Protein AF-A0A9P9J2W5-F1 (afdb_monomer)

Secondary structure (DSSP, 8-state):
--TTTTTHHHHHHHHHHHHH--HHHHTT-TT-SS--HHHHS----TT-S----------SSSTTHHHHHHHHHHHHHHHBSTT-SSBSS----TTS--S---TTSHHHHTTTSSSHHHHHHHHHHHHHH-TT-TT--SSSSPPP------

Sequence (150 aa):
MTLEKDGWIDSVIDRIDLIYNPHPLLDNNPEDKEYEAYTHCKLSWRGTSVVQTLDCFHEVGNKYKEYAEKWQSKNDSIMAGPSSPFSKQDKRLLWGSYDDWELGKQEVWKRYSEDADKYQKLGRTRGKANSNGSFTANPFAVSAIETKDA

pLDDT: mean 80.8, std 12.7, range [41.84, 95.38]

Foldseek 3Di:
DDCVVVCVVVVVVVVVCLQQPCCCVVVVDPVNPPRRNPPVPQAQCNPPPDDDDDDDDDDPDDPCVVVRVVVVVVCCVAQEDCPHPHYNHQADDPPDQPPDLQCQDPVRVVNHGNDPVSLVVVQCVCCVVPVVCPVPPTNNDRHHDDDPDD

Mean predicted aligned error: 9.33 Å

Solvent-accessible surface area (backbone atoms only — not comparable to full-atom values): 9323 Å² total; per-residue (Å²): 140,52,61,78,83,72,48,45,62,60,58,49,49,60,59,46,42,49,45,49,48,60,57,63,73,74,68,70,52,86,86,67,78,85,69,54,35,55,82,74,45,86,76,57,59,71,86,66,88,77,86,87,84,86,86,77,87,64,66,92,65,70,91,42,42,64,58,42,55,51,53,49,52,52,47,48,62,49,52,28,25,79,84,20,90,75,23,58,55,56,72,54,66,83,92,54,73,67,96,58,49,50,32,65,40,68,88,44,34,56,26,58,32,77,48,67,67,60,48,50,52,49,7,37,50,38,22,71,76,40,69,86,46,84,89,54,93,54,61,69,41,73,47,65,33,81,73,76,85,127

Structure (mmCIF, N/CA/C/O backbone):
data_AF-A0A9P9J2W5-F1
#
_entry.id   AF-A0A9P9J2W5-F1
#
loop_
_atom_site.group_PDB
_atom_site.id
_atom_site.type_symbol
_atom_site.label_atom_id
_atom_site.label_alt_id
_atom_site.label_comp_id
_atom_site.label_asym_id
_atom_site.label_entity_id
_atom_site.label_seq_id
_atom_site.pdbx_PDB_ins_code
_atom_site.Cartn_x
_atom_site.Cartn_y
_atom_site.Cartn_z
_atom_site.occupancy
_atom_site.B_iso_or_equiv
_atom_site.auth_seq_id
_atom_site.auth_comp_id
_atom_site.auth_asym_id
_atom_site.auth_atom_id
_atom_site.pdbx_PDB_model_num
ATOM 1 N N . MET A 1 1 ? -3.585 -33.430 -5.217 1.00 52.06 1 MET A N 1
ATOM 2 C CA . MET A 1 1 ? -3.156 -32.088 -5.639 1.00 52.06 1 MET A CA 1
ATOM 3 C C . MET A 1 1 ? -2.922 -31.297 -4.373 1.00 52.06 1 MET A C 1
ATOM 5 O O . MET A 1 1 ? -3.837 -31.189 -3.564 1.00 52.06 1 MET A O 1
ATOM 9 N N . THR A 1 2 ? -1.685 -30.901 -4.127 1.00 67.50 2 THR A N 1
ATOM 10 C CA . THR A 1 2 ? -1.286 -30.152 -2.930 1.00 67.50 2 THR A CA 1
ATOM 11 C C . THR A 1 2 ? -0.197 -29.207 -3.386 1.00 67.50 2 THR A C 1
ATOM 13 O O . THR A 1 2 ? 0.759 -29.680 -3.992 1.00 67.50 2 THR A O 1
ATOM 16 N N . LEU A 1 3 ? -0.329 -27.919 -3.066 1.00 67.06 3 LEU A N 1
ATOM 17 C CA . LEU A 1 3 ? 0.558 -26.849 -3.543 1.00 67.06 3 LEU A CA 1
ATOM 18 C C . LEU A 1 3 ? 2.055 -27.196 -3.409 1.00 67.06 3 LEU A C 1
ATOM 20 O O . LEU A 1 3 ? 2.842 -26.894 -4.297 1.00 67.06 3 LEU A O 1
ATOM 24 N N . GLU A 1 4 ? 2.429 -27.901 -2.341 1.00 69.50 4 GLU A N 1
ATOM 25 C CA . GLU A 1 4 ? 3.797 -28.371 -2.091 1.00 69.50 4 GLU A CA 1
ATOM 26 C C . GLU A 1 4 ? 4.293 -29.429 -3.096 1.00 69.50 4 GLU A C 1
ATOM 28 O O . GLU A 1 4 ? 5.423 -29.361 -3.560 1.00 69.50 4 GLU A O 1
ATOM 33 N N . LYS A 1 5 ? 3.452 -30.397 -3.484 1.00 79.81 5 LYS A N 1
ATOM 34 C CA . LYS A 1 5 ? 3.842 -31.488 -4.402 1.00 79.81 5 LYS A CA 1
ATOM 35 C C . LYS A 1 5 ? 3.891 -31.060 -5.864 1.00 79.81 5 LYS A C 1
ATOM 37 O O . LYS A 1 5 ? 4.536 -31.726 -6.665 1.00 79.81 5 LYS A O 1
ATOM 42 N N . ASP A 1 6 ? 3.195 -29.979 -6.193 1.00 84.50 6 ASP A N 1
ATOM 43 C CA . ASP A 1 6 ? 3.023 -29.503 -7.563 1.00 84.50 6 ASP A CA 1
ATOM 44 C C . ASP A 1 6 ? 4.057 -28.409 -7.926 1.00 84.50 6 ASP A C 1
ATOM 46 O O . ASP A 1 6 ? 3.917 -27.745 -8.949 1.00 84.50 6 ASP A O 1
ATOM 50 N N . GLY A 1 7 ? 5.087 -28.196 -7.087 1.00 84.50 7 GLY A N 1
ATOM 51 C CA . GLY A 1 7 ? 6.156 -27.213 -7.328 1.00 84.50 7 GLY A CA 1
ATOM 52 C C . GLY A 1 7 ? 5.679 -25.757 -7.302 1.00 84.50 7 GLY A C 1
ATOM 53 O O . GLY A 1 7 ? 6.340 -24.866 -7.839 1.00 84.50 7 GLY A O 1
ATOM 54 N N . TRP A 1 8 ? 4.506 -25.498 -6.711 1.00 82.81 8 TRP A N 1
ATOM 55 C CA . TRP A 1 8 ? 3.890 -24.171 -6.720 1.00 82.81 8 TRP A CA 1
ATOM 56 C C . TRP A 1 8 ? 4.715 -23.157 -5.926 1.00 82.81 8 TRP A C 1
ATOM 58 O O . TRP A 1 8 ? 4.841 -22.016 -6.356 1.00 82.81 8 TRP A O 1
ATOM 68 N N . ILE A 1 9 ? 5.293 -23.575 -4.794 1.00 81.88 9 ILE A N 1
ATOM 69 C CA . ILE A 1 9 ? 6.123 -22.706 -3.948 1.00 81.88 9 ILE A CA 1
ATOM 70 C C . ILE A 1 9 ? 7.347 -22.227 -4.731 1.00 81.88 9 ILE A C 1
ATOM 72 O O . ILE A 1 9 ? 7.547 -21.020 -4.838 1.00 81.88 9 ILE A O 1
ATOM 76 N N . ASP A 1 10 ? 8.092 -23.151 -5.337 1.00 82.94 10 ASP A N 1
ATOM 77 C CA . ASP A 1 10 ? 9.283 -22.831 -6.132 1.00 82.94 10 ASP A CA 1
ATOM 78 C C . ASP A 1 10 ? 8.919 -21.916 -7.306 1.00 82.94 10 ASP A C 1
ATOM 80 O O . ASP A 1 10 ? 9.506 -20.853 -7.485 1.00 82.94 10 ASP A O 1
ATOM 84 N N . SER A 1 11 ? 7.838 -22.247 -8.022 1.00 81.50 11 SER A N 1
ATOM 85 C CA . SER A 1 11 ? 7.339 -21.423 -9.128 1.00 81.50 11 SER A CA 1
ATOM 86 C C . SER A 1 11 ? 6.958 -20.005 -8.691 1.00 81.50 11 SER A C 1
ATOM 88 O O . SER A 1 11 ? 7.116 -19.059 -9.457 1.00 81.50 11 SER A O 1
ATOM 90 N N . VAL A 1 12 ? 6.413 -19.824 -7.486 1.00 80.06 12 VAL A N 1
ATOM 91 C CA . VAL A 1 12 ? 6.059 -18.497 -6.964 1.00 80.06 12 VAL A CA 1
ATOM 92 C C . VAL A 1 12 ? 7.304 -17.726 -6.537 1.00 80.06 12 VAL A C 1
ATOM 94 O O . VAL A 1 12 ? 7.397 -16.540 -6.853 1.00 80.06 12 VAL A O 1
ATOM 97 N N . ILE A 1 13 ? 8.252 -18.380 -5.861 1.00 79.88 13 ILE A N 1
ATOM 98 C CA . ILE A 1 13 ? 9.515 -17.768 -5.429 1.00 79.88 13 ILE A CA 1
ATOM 99 C C . ILE A 1 13 ? 10.301 -17.275 -6.644 1.00 79.88 13 ILE A C 1
ATOM 101 O O . ILE A 1 13 ? 10.585 -16.080 -6.716 1.00 79.88 13 ILE A O 1
ATOM 105 N N . ASP A 1 14 ? 10.520 -18.130 -7.647 1.00 77.19 14 ASP A N 1
ATOM 106 C CA . ASP A 1 14 ? 11.250 -17.778 -8.872 1.00 77.19 14 ASP A CA 1
ATOM 107 C C . ASP A 1 14 ? 10.653 -16.536 -9.552 1.00 77.19 14 ASP A C 1
ATOM 109 O O . ASP A 1 14 ? 11.355 -15.648 -10.034 1.00 77.19 14 ASP A O 1
ATOM 113 N N . ARG A 1 15 ? 9.319 -16.432 -9.572 1.00 75.88 15 ARG A N 1
ATOM 114 C CA . ARG A 1 15 ? 8.608 -15.306 -10.194 1.00 75.88 15 ARG A CA 1
ATOM 115 C C . ARG A 1 15 ? 8.664 -14.030 -9.358 1.00 75.88 15 ARG A C 1
ATOM 117 O O . ARG A 1 15 ? 8.665 -12.944 -9.939 1.00 75.88 15 ARG A O 1
ATOM 124 N N . ILE A 1 16 ? 8.665 -14.137 -8.030 1.00 74.56 16 ILE A N 1
ATOM 125 C CA . ILE A 1 16 ? 8.815 -12.991 -7.125 1.00 74.56 16 ILE A CA 1
ATOM 126 C C . ILE A 1 16 ? 10.240 -12.444 -7.214 1.00 74.56 16 ILE A C 1
ATOM 128 O O . ILE A 1 16 ? 10.402 -11.224 -7.296 1.00 74.56 16 ILE A O 1
ATOM 132 N N . ASP A 1 17 ? 11.245 -13.315 -7.284 1.00 72.88 17 ASP A N 1
ATOM 133 C CA . ASP A 1 17 ? 12.651 -12.921 -7.365 1.00 72.88 17 ASP A CA 1
ATOM 134 C C . ASP A 1 17 ? 12.940 -12.069 -8.605 1.00 72.88 17 ASP A C 1
ATOM 136 O O . ASP A 1 17 ? 13.597 -11.039 -8.482 1.00 72.88 17 ASP A O 1
ATOM 140 N N . LEU A 1 18 ? 12.329 -12.359 -9.759 1.00 67.69 18 LEU A N 1
ATOM 141 C CA . LEU A 1 18 ? 12.436 -11.508 -10.962 1.00 67.69 18 LEU A CA 1
ATOM 142 C C . LEU A 1 18 ? 11.980 -10.050 -10.750 1.00 67.69 18 LEU A C 1
ATOM 144 O O . LEU A 1 18 ? 12.341 -9.147 -11.509 1.00 67.69 18 LEU A O 1
ATOM 148 N N . ILE A 1 19 ? 11.124 -9.807 -9.756 1.00 67.81 19 ILE A N 1
ATOM 149 C CA . ILE A 1 19 ? 10.547 -8.488 -9.479 1.00 67.81 19 ILE A CA 1
ATOM 150 C C . ILE A 1 19 ? 11.232 -7.828 -8.278 1.00 67.81 19 ILE A C 1
ATOM 152 O O . ILE A 1 19 ? 11.300 -6.598 -8.236 1.00 67.81 19 ILE A O 1
ATOM 156 N N . TYR A 1 20 ? 11.705 -8.610 -7.306 1.00 67.62 20 TYR A N 1
ATOM 157 C CA . TYR A 1 20 ? 12.182 -8.135 -6.004 1.00 67.62 20 TYR A CA 1
ATOM 158 C C . TYR A 1 20 ? 13.688 -8.266 -5.785 1.00 67.62 20 TYR A C 1
ATOM 160 O O . TYR A 1 20 ? 14.221 -7.525 -4.961 1.00 67.62 20 TYR A O 1
ATOM 168 N N . ASN A 1 21 ? 14.368 -9.171 -6.485 1.00 69.75 21 ASN A N 1
ATOM 169 C CA . ASN A 1 21 ? 15.783 -9.422 -6.278 1.00 69.75 21 ASN A CA 1
ATOM 170 C C . ASN A 1 21 ? 16.626 -8.351 -7.001 1.00 69.75 21 ASN A C 1
ATOM 172 O O . ASN A 1 21 ? 16.533 -8.240 -8.223 1.00 69.75 21 ASN A O 1
ATOM 176 N N . PRO A 1 22 ? 17.445 -7.554 -6.287 1.00 67.31 22 PRO A N 1
ATOM 177 C CA . PRO A 1 22 ? 18.339 -6.591 -6.920 1.00 67.31 22 PRO A CA 1
ATOM 178 C C . PRO A 1 22 ? 19.617 -7.230 -7.479 1.00 67.31 22 PRO A C 1
ATOM 180 O O . PRO A 1 22 ? 20.328 -6.556 -8.216 1.00 67.31 22 PRO A O 1
ATOM 183 N N . HIS A 1 23 ? 19.953 -8.474 -7.111 1.00 69.25 23 HIS A N 1
ATOM 184 C CA . HIS A 1 23 ? 21.206 -9.129 -7.510 1.00 69.25 23 HIS A CA 1
ATOM 185 C C . HIS A 1 23 ? 21.411 -9.199 -9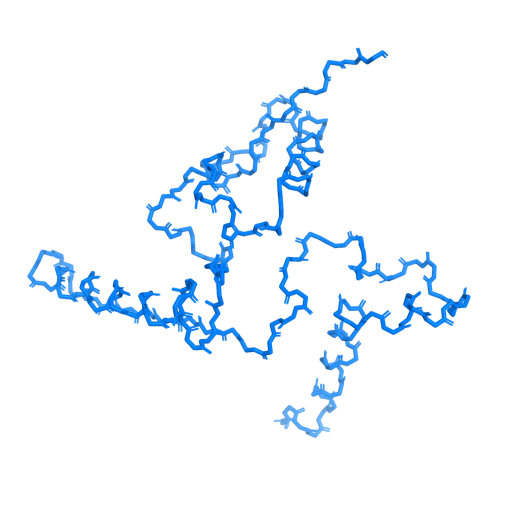.029 1.00 69.25 23 HIS A C 1
ATOM 187 O O . HIS A 1 23 ? 22.479 -8.783 -9.465 1.00 69.25 23 HIS A O 1
ATOM 193 N N . PRO A 1 24 ? 20.410 -9.592 -9.841 1.00 61.94 24 PRO A N 1
ATOM 194 C CA . PRO A 1 24 ? 20.509 -9.542 -11.303 1.00 61.94 24 PRO A CA 1
ATOM 195 C C . PRO A 1 24 ? 21.031 -8.192 -11.850 1.00 61.94 24 PRO A C 1
ATOM 197 O O . PRO A 1 24 ? 22.009 -8.149 -12.603 1.00 61.94 24 PRO A O 1
ATOM 200 N N . LEU A 1 25 ? 20.505 -7.076 -11.324 1.00 60.03 25 LEU A N 1
ATOM 201 C CA . LEU A 1 25 ? 20.950 -5.715 -11.647 1.00 60.03 25 LEU A CA 1
ATOM 202 C C . LEU A 1 25 ? 22.355 -5.393 -11.108 1.00 60.03 25 LEU A C 1
ATOM 204 O O . LEU A 1 25 ? 23.135 -4.703 -11.765 1.00 60.03 25 LEU A O 1
ATOM 208 N N . LEU A 1 26 ? 22.663 -5.822 -9.882 1.00 65.50 26 LEU A N 1
ATOM 209 C CA . LEU A 1 26 ? 23.928 -5.514 -9.205 1.00 65.50 26 LEU A CA 1
ATOM 210 C C . LEU A 1 26 ? 25.111 -6.321 -9.762 1.00 65.50 26 LEU A C 1
ATOM 212 O O . LEU A 1 26 ? 26.243 -5.838 -9.720 1.00 65.50 26 LEU A O 1
ATOM 216 N N . ASP A 1 27 ? 24.847 -7.501 -10.322 1.00 70.94 27 ASP A N 1
ATOM 217 C CA . ASP A 1 27 ? 25.859 -8.458 -10.775 1.00 70.94 27 ASP A CA 1
ATOM 218 C C . ASP A 1 27 ? 26.201 -8.315 -12.279 1.00 70.94 27 ASP A C 1
ATOM 220 O O . ASP A 1 27 ? 27.020 -9.071 -12.803 1.00 70.94 27 ASP A O 1
ATOM 224 N N . ASN A 1 28 ? 25.649 -7.304 -12.976 1.00 61.00 28 ASN A N 1
ATOM 225 C CA . ASN A 1 28 ? 25.898 -7.001 -14.401 1.00 61.00 28 ASN A CA 1
ATOM 226 C C . ASN A 1 28 ? 25.684 -8.204 -15.345 1.00 61.00 28 ASN A C 1
ATOM 228 O O . ASN A 1 28 ? 26.410 -8.367 -16.333 1.00 61.00 28 ASN A O 1
ATOM 232 N N . ASN A 1 29 ? 24.701 -9.055 -15.058 1.00 57.56 29 ASN A N 1
ATOM 233 C CA . ASN A 1 29 ? 24.458 -10.257 -15.842 1.00 57.56 29 ASN A CA 1
ATOM 234 C C . ASN A 1 29 ? 23.872 -9.898 -17.234 1.00 57.56 29 ASN A C 1
ATOM 236 O O . ASN A 1 29 ? 22.823 -9.261 -17.332 1.00 57.56 29 ASN A O 1
ATOM 240 N N . PRO A 1 30 ? 24.542 -10.240 -18.352 1.00 54.81 30 PRO A N 1
ATOM 241 C CA . PRO A 1 30 ? 24.155 -9.765 -19.684 1.00 54.81 30 PRO A CA 1
ATOM 242 C C . PRO A 1 30 ? 22.872 -10.394 -20.258 1.00 54.81 30 PRO A C 1
ATOM 244 O O . PRO A 1 30 ? 22.373 -9.880 -21.263 1.00 54.81 30 PRO A O 1
ATOM 247 N N . GLU A 1 31 ? 22.342 -11.460 -19.649 1.00 54.34 31 GLU A N 1
ATOM 248 C CA . GLU A 1 31 ? 21.082 -12.113 -20.051 1.00 54.34 31 GLU A CA 1
ATOM 249 C C . GLU A 1 31 ? 19.822 -11.355 -19.568 1.00 54.34 31 GLU A C 1
ATOM 251 O O . GLU A 1 31 ? 18.724 -11.585 -20.076 1.00 54.34 31 GLU A O 1
ATOM 256 N N . ASP A 1 32 ? 19.976 -10.367 -18.681 1.00 53.19 32 ASP A N 1
ATOM 257 C CA . ASP A 1 32 ? 18.885 -9.680 -17.970 1.00 53.19 32 ASP A CA 1
ATOM 258 C C . ASP A 1 32 ? 18.315 -8.436 -18.686 1.00 53.19 32 ASP A C 1
ATOM 260 O O . ASP A 1 32 ? 18.085 -7.383 -18.090 1.00 53.19 32 ASP A O 1
ATOM 264 N N . LYS A 1 33 ? 18.074 -8.502 -20.003 1.00 52.06 33 LYS A N 1
ATOM 265 C CA . LYS A 1 33 ? 17.739 -7.290 -20.791 1.00 52.06 33 LYS A CA 1
ATOM 266 C C . LYS A 1 33 ? 16.285 -7.076 -21.203 1.00 52.06 33 LYS A C 1
ATOM 268 O O . LYS A 1 33 ? 15.987 -6.005 -21.724 1.00 52.06 33 LYS A O 1
ATOM 273 N N . GLU A 1 34 ? 15.364 -8.000 -20.935 1.00 51.81 34 GLU A N 1
ATOM 274 C CA . GLU A 1 34 ? 13.948 -7.790 -21.310 1.00 51.81 34 GLU A CA 1
ATOM 275 C C . GLU A 1 34 ? 12.925 -7.968 -20.182 1.00 51.81 34 GLU A C 1
ATOM 277 O O . GLU A 1 34 ? 11.827 -7.419 -20.286 1.00 51.81 34 GLU A O 1
ATOM 282 N N . TYR A 1 35 ? 13.260 -8.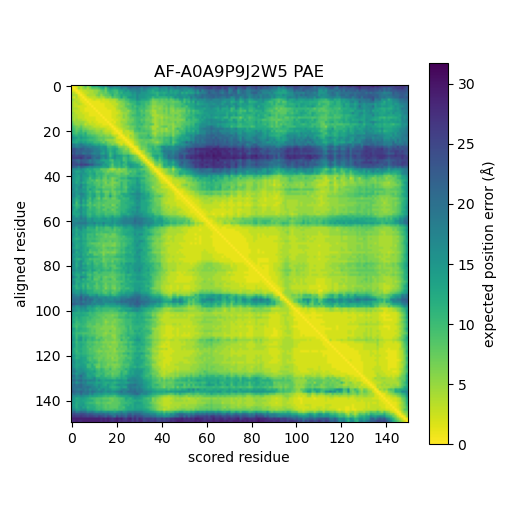664 -19.091 1.00 48.03 35 TYR A N 1
ATOM 283 C CA . TYR A 1 35 ? 12.269 -9.071 -18.082 1.00 48.03 35 TYR A CA 1
ATOM 284 C C . TYR A 1 35 ? 12.503 -8.534 -16.666 1.00 48.03 35 TYR A C 1
ATOM 286 O O . TYR A 1 35 ? 11.672 -8.794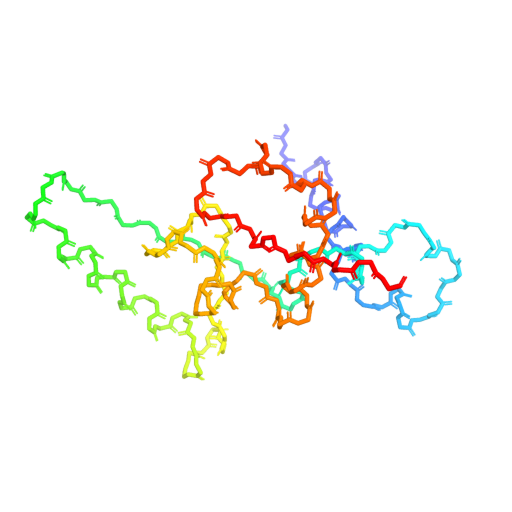 -15.793 1.00 48.03 35 TYR A O 1
ATOM 294 N N . GLU A 1 36 ? 13.553 -7.742 -16.422 1.00 52.44 36 GLU A N 1
ATOM 295 C CA . GLU A 1 36 ? 13.782 -7.147 -15.102 1.00 52.44 36 GLU A CA 1
ATOM 296 C C . GLU A 1 36 ? 12.724 -6.085 -14.759 1.00 52.44 36 GLU A C 1
A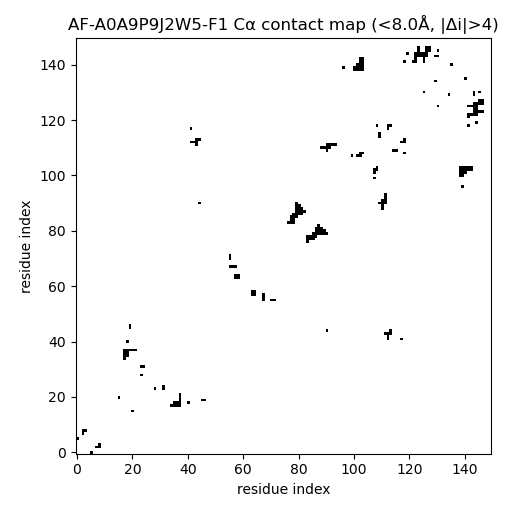TOM 298 O O . GLU A 1 36 ? 12.852 -4.876 -14.971 1.00 52.44 36 GLU A O 1
ATOM 303 N N . ALA A 1 37 ? 11.652 -6.543 -14.124 1.00 56.31 37 ALA A N 1
ATOM 304 C CA . ALA A 1 37 ? 10.653 -5.704 -13.481 1.00 56.31 37 ALA A CA 1
ATOM 305 C C . ALA A 1 37 ? 11.221 -4.965 -12.247 1.00 56.31 37 ALA A C 1
ATOM 307 O O . ALA A 1 37 ? 10.543 -4.089 -11.683 1.00 56.31 37 ALA A O 1
ATOM 308 N N . TYR A 1 38 ? 12.454 -5.282 -11.822 1.00 60.34 38 TYR A N 1
ATOM 309 C CA . TYR A 1 38 ? 13.075 -4.690 -10.641 1.00 60.34 38 TYR A CA 1
ATOM 310 C C . TYR A 1 38 ? 13.236 -3.164 -10.740 1.00 60.34 38 TYR A C 1
ATOM 312 O O . TYR A 1 38 ? 13.001 -2.453 -9.771 1.00 60.34 38 TYR A O 1
ATOM 320 N N . THR A 1 39 ? 13.526 -2.600 -11.909 1.00 60.56 39 THR A N 1
ATOM 321 C CA . THR A 1 39 ? 13.552 -1.130 -12.090 1.00 60.56 39 THR A CA 1
ATOM 322 C C . THR A 1 39 ? 12.385 -0.618 -12.936 1.00 60.56 39 THR A C 1
ATOM 324 O O . THR A 1 39 ? 12.007 0.553 -12.845 1.00 60.56 39 THR A O 1
ATOM 327 N N . HIS A 1 40 ? 11.741 -1.503 -13.703 1.00 65.50 40 HIS A N 1
ATOM 328 C CA . HIS A 1 40 ? 10.728 -1.138 -14.693 1.00 65.50 40 HIS A CA 1
ATOM 329 C C . HIS A 1 40 ? 9.267 -1.322 -14.236 1.00 65.50 40 HIS A C 1
ATOM 331 O O . HIS A 1 40 ? 8.349 -0.953 -14.967 1.00 65.50 40 HIS A O 1
ATOM 337 N N . CYS A 1 41 ? 9.015 -1.822 -13.019 1.00 69.44 41 CYS A N 1
ATOM 338 C CA . CYS A 1 41 ? 7.659 -2.009 -12.484 1.00 69.44 41 CYS A CA 1
ATOM 339 C C . CYS A 1 41 ? 7.212 -0.896 -11.515 1.00 69.44 41 CYS A C 1
ATOM 341 O O . CYS A 1 41 ? 7.991 -0.362 -10.721 1.00 69.44 41 CYS A O 1
ATOM 343 N N . LYS A 1 42 ? 5.903 -0.602 -11.523 1.00 75.44 42 LYS A N 1
ATOM 344 C CA . LYS A 1 42 ? 5.206 0.327 -10.607 1.00 75.44 42 LYS A CA 1
ATOM 345 C C . LYS A 1 42 ? 5.218 -0.132 -9.137 1.00 75.44 42 LYS A C 1
ATOM 347 O O . LYS A 1 42 ? 4.785 0.613 -8.262 1.00 75.44 42 LYS A O 1
ATOM 352 N N . LEU A 1 43 ? 5.673 -1.348 -8.845 1.00 76.94 43 LEU A N 1
ATOM 353 C CA . LEU A 1 43 ? 5.664 -1.915 -7.500 1.00 76.94 43 LEU A CA 1
ATOM 354 C C . LEU A 1 43 ? 6.615 -1.151 -6.556 1.00 76.94 43 LEU A C 1
ATOM 356 O O . LEU A 1 43 ? 7.810 -1.034 -6.816 1.00 76.94 43 LEU A O 1
ATOM 360 N N . SER A 1 44 ? 6.075 -0.628 -5.452 1.00 79.31 44 SER A N 1
ATOM 361 C CA . SER A 1 44 ? 6.799 0.171 -4.434 1.00 79.31 44 SER A CA 1
ATOM 362 C C . SER A 1 44 ? 7.154 -0.600 -3.148 1.00 79.31 44 SER A C 1
ATOM 364 O O . SER A 1 44 ? 7.496 -0.017 -2.115 1.00 79.31 44 SER A O 1
ATOM 366 N N . TRP A 1 45 ? 7.037 -1.926 -3.186 1.00 77.88 45 TRP A N 1
ATOM 367 C CA . TRP A 1 45 ? 7.044 -2.798 -2.004 1.00 77.88 45 TRP A CA 1
ATOM 368 C C . TRP A 1 45 ? 8.346 -3.590 -1.859 1.00 77.88 45 TRP A C 1
ATOM 370 O O . TRP A 1 45 ? 8.381 -4.554 -1.115 1.00 77.88 45 TRP A O 1
ATOM 380 N N . ARG A 1 46 ? 9.425 -3.180 -2.538 1.00 74.69 46 ARG A N 1
ATOM 381 C CA . ARG A 1 46 ? 10.644 -3.975 -2.813 1.00 74.69 46 ARG A CA 1
ATOM 382 C C . ARG A 1 46 ? 11.420 -4.507 -1.595 1.00 74.69 46 ARG A C 1
ATOM 384 O O . ARG A 1 46 ? 12.267 -5.367 -1.763 1.00 74.69 46 ARG A O 1
ATOM 391 N N . GLY A 1 47 ? 11.122 -4.031 -0.385 1.00 74.50 47 GLY A N 1
ATOM 392 C CA . GLY A 1 47 ? 11.710 -4.513 0.875 1.00 74.50 47 GLY A CA 1
ATOM 393 C C . GLY A 1 47 ? 10.699 -5.148 1.834 1.00 74.50 47 GLY A C 1
ATOM 394 O O . GLY A 1 47 ? 10.963 -5.241 3.028 1.00 74.50 47 GLY A O 1
ATOM 395 N N . THR A 1 48 ? 9.506 -5.498 1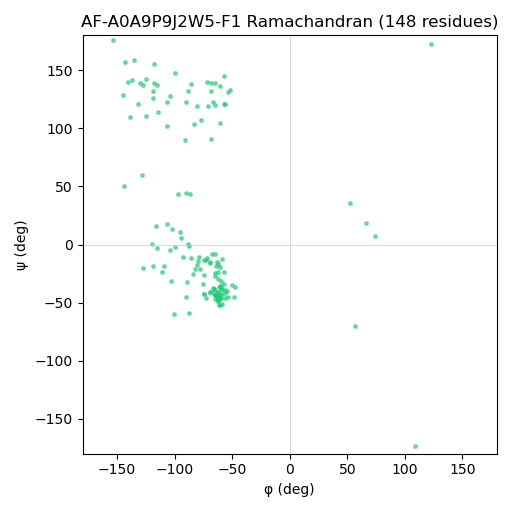.354 1.00 77.25 48 THR A N 1
ATOM 396 C CA . THR A 1 48 ? 8.436 -6.054 2.184 1.00 77.25 48 THR A CA 1
ATOM 397 C C . THR A 1 48 ? 8.528 -7.575 2.240 1.00 77.25 48 THR A C 1
ATOM 399 O O . THR A 1 48 ? 8.440 -8.232 1.211 1.00 77.25 48 THR A O 1
ATOM 402 N N . SER A 1 49 ? 8.640 -8.132 3.448 1.00 77.50 49 SER A N 1
ATOM 403 C CA . SER A 1 49 ? 8.654 -9.588 3.672 1.00 77.50 49 SER A CA 1
ATOM 404 C C . SER A 1 49 ? 7.261 -10.182 3.884 1.00 77.50 49 SER A C 1
ATOM 406 O O . SER A 1 49 ? 7.012 -11.324 3.518 1.00 77.50 49 SER A O 1
ATOM 408 N N . VAL A 1 50 ? 6.347 -9.417 4.488 1.00 80.56 50 VAL A N 1
ATOM 409 C CA . VAL A 1 50 ? 4.971 -9.840 4.779 1.00 80.56 50 VAL A CA 1
ATOM 410 C C . VAL A 1 50 ? 4.031 -8.672 4.523 1.00 80.56 50 VAL A C 1
ATOM 412 O O . VAL A 1 50 ? 4.332 -7.532 4.877 1.00 80.56 50 VAL A O 1
ATOM 415 N N . VAL A 1 51 ? 2.876 -8.969 3.934 1.00 82.38 51 VAL A N 1
ATOM 416 C CA . VAL A 1 51 ? 1.749 -8.043 3.829 1.00 82.38 51 VAL A CA 1
ATOM 417 C C . VAL A 1 51 ? 0.587 -8.614 4.627 1.00 82.38 51 VAL A C 1
ATOM 419 O O . VAL A 1 51 ? 0.320 -9.811 4.556 1.00 82.38 51 VAL A O 1
ATOM 422 N N . GLN A 1 52 ? -0.100 -7.763 5.384 1.00 82.62 52 GLN A N 1
ATOM 423 C CA . GLN A 1 52 ? -1.269 -8.148 6.163 1.00 82.62 52 GLN A CA 1
ATOM 424 C C . GLN A 1 52 ? -2.420 -7.183 5.889 1.00 82.62 52 GLN A C 1
ATOM 426 O O . GLN A 1 52 ? -2.227 -5.969 5.835 1.00 82.62 52 GLN A O 1
ATOM 431 N N . THR A 1 53 ? -3.620 -7.743 5.764 1.00 84.94 53 THR A N 1
ATOM 432 C CA . THR A 1 53 ? -4.884 -7.007 5.744 1.00 84.94 53 THR A CA 1
ATOM 433 C C . THR A 1 53 ? -5.717 -7.488 6.924 1.00 84.94 53 THR A C 1
ATOM 435 O O . THR A 1 53 ? -5.808 -8.691 7.168 1.00 84.94 53 THR A O 1
ATOM 438 N N . LEU A 1 54 ? -6.267 -6.546 7.687 1.00 86.12 54 LEU A N 1
ATOM 439 C CA . LEU A 1 54 ? -7.111 -6.811 8.844 1.00 86.12 54 LEU A CA 1
ATOM 440 C C . LEU A 1 54 ? -8.428 -6.070 8.642 1.00 86.12 54 LEU A C 1
ATOM 442 O O . LEU A 1 54 ? -8.445 -4.846 8.706 1.00 86.12 54 LEU A O 1
ATOM 446 N N . ASP A 1 55 ? -9.508 -6.812 8.415 1.00 85.31 55 ASP A N 1
ATOM 447 C CA . ASP A 1 55 ? -10.834 -6.241 8.193 1.00 85.31 55 ASP A CA 1
ATOM 448 C C . ASP A 1 55 ? -11.708 -6.413 9.440 1.00 85.31 55 ASP A C 1
ATOM 450 O O . ASP A 1 55 ? -11.865 -7.519 9.967 1.00 85.31 55 ASP A O 1
ATOM 454 N N . CYS A 1 56 ? -12.297 -5.313 9.912 1.00 89.00 56 CYS A N 1
ATOM 455 C CA . CYS A 1 56 ? -13.259 -5.317 11.011 1.00 89.00 56 CYS A CA 1
ATOM 456 C C . CYS A 1 56 ? -14.670 -5.081 10.469 1.00 89.00 56 CYS A C 1
ATOM 458 O O . CYS A 1 56 ? -15.060 -3.954 10.166 1.00 89.00 56 CYS A O 1
ATOM 460 N N . PHE A 1 57 ? -15.447 -6.156 10.353 1.00 90.00 57 PHE A N 1
ATOM 461 C CA . PHE A 1 57 ? -16.851 -6.075 9.961 1.00 90.00 57 PHE A CA 1
ATOM 462 C C . PHE A 1 57 ? -17.730 -5.811 11.184 1.00 90.00 57 PHE A C 1
ATOM 464 O O . PHE A 1 57 ? -17.548 -6.422 12.238 1.00 90.00 57 PHE A O 1
ATOM 471 N N . HIS A 1 58 ? -18.714 -4.929 11.036 1.00 90.62 58 HIS A N 1
ATOM 472 C CA . HIS A 1 58 ? -19.679 -4.618 12.084 1.00 90.62 58 HIS A CA 1
ATOM 473 C C . HIS A 1 58 ? -21.104 -4.561 11.523 1.00 90.62 58 HIS A C 1
ATOM 475 O O . HIS A 1 58 ? -21.301 -4.375 10.322 1.00 90.62 58 HIS A O 1
ATOM 481 N N . GLU A 1 59 ? -22.109 -4.719 12.391 1.00 93.00 59 GLU A N 1
ATOM 482 C CA . GLU A 1 59 ? -23.513 -4.586 11.982 1.00 93.00 59 GLU A CA 1
ATOM 483 C C . GLU A 1 59 ? -23.775 -3.211 11.356 1.00 93.00 59 GLU A C 1
ATOM 485 O O . GLU A 1 59 ? -23.216 -2.197 11.789 1.00 93.00 59 GLU A O 1
ATOM 490 N N . VAL A 1 60 ? -24.657 -3.176 10.356 1.00 89.19 60 VAL A N 1
ATOM 491 C CA . VAL A 1 60 ? -25.048 -1.935 9.681 1.00 89.19 60 VAL A CA 1
ATOM 492 C C . VAL A 1 60 ? -25.677 -0.964 10.685 1.00 89.19 60 VAL A C 1
ATOM 494 O O . VAL A 1 60 ? -26.516 -1.339 11.502 1.00 89.19 60 VAL A O 1
ATOM 497 N N . GLY A 1 61 ? -25.285 0.308 10.595 1.00 88.81 61 GLY A N 1
ATOM 498 C CA . GLY A 1 61 ? -25.696 1.367 11.515 1.00 88.81 61 GLY A CA 1
ATOM 499 C C . GLY A 1 61 ? -24.555 1.821 12.425 1.00 88.81 61 GLY A C 1
ATOM 500 O O . GLY A 1 61 ? -23.402 1.432 12.262 1.00 88.81 61 GLY A O 1
ATOM 501 N N . ASN A 1 62 ? -24.869 2.687 13.390 1.00 90.06 62 ASN A N 1
ATOM 502 C CA . ASN A 1 62 ? -23.838 3.388 14.167 1.00 90.06 62 ASN A CA 1
ATOM 503 C C . ASN A 1 62 ? -23.434 2.680 15.467 1.00 90.06 62 ASN A C 1
ATOM 505 O O . ASN A 1 62 ? -22.436 3.059 16.069 1.00 90.06 62 ASN A O 1
ATOM 509 N N . LYS A 1 63 ? -24.174 1.649 15.899 1.00 93.44 63 LYS A N 1
ATOM 510 C CA . LYS A 1 63 ? -23.996 1.007 17.214 1.00 93.44 63 LYS A CA 1
ATOM 511 C C . LYS A 1 63 ? -22.574 0.485 17.447 1.00 93.44 63 LYS A C 1
ATOM 513 O O . LYS A 1 63 ? -22.044 0.638 18.542 1.00 93.44 63 LYS A O 1
ATOM 518 N N . TYR A 1 64 ? -21.976 -0.124 16.424 1.00 95.38 64 TYR A N 1
ATOM 519 C CA . TYR A 1 64 ? -20.642 -0.730 16.494 1.00 95.38 64 TYR A CA 1
ATOM 520 C C . TYR A 1 64 ? -19.613 -0.048 15.587 1.00 95.38 64 TYR A C 1
ATOM 522 O O . TYR A 1 64 ? -18.439 -0.409 15.627 1.00 95.38 64 TYR A O 1
ATOM 530 N N . LYS A 1 65 ? -20.034 0.958 14.810 1.00 92.88 65 LYS A N 1
ATOM 531 C CA . LYS A 1 65 ? -19.170 1.684 13.875 1.00 92.88 65 LYS A CA 1
ATOM 532 C C . LYS A 1 65 ? -17.986 2.327 14.592 1.00 92.88 65 LYS A C 1
ATOM 534 O O . LYS A 1 65 ? -16.843 2.070 14.242 1.00 92.88 65 LYS A O 1
ATOM 539 N N . GLU A 1 66 ? -18.258 3.079 15.657 1.00 93.81 66 GLU A N 1
ATOM 540 C CA . GLU A 1 66 ? -17.208 3.760 16.423 1.00 93.81 66 GLU A CA 1
ATOM 541 C C . GLU A 1 66 ? -16.211 2.766 17.041 1.00 93.81 66 GLU A C 1
ATOM 543 O O . GLU A 1 66 ? -15.012 3.028 17.100 1.00 93.81 66 GLU A O 1
ATOM 548 N N . TYR A 1 67 ? -16.694 1.604 17.491 1.00 94.50 67 TYR A N 1
ATOM 549 C CA . TYR A 1 67 ? -15.828 0.551 18.017 1.00 94.50 67 TYR A CA 1
ATOM 550 C C . TYR A 1 67 ? -14.902 -0.007 16.927 1.00 94.50 67 TYR A C 1
ATOM 552 O O . TYR A 1 67 ? -13.698 -0.119 17.157 1.00 94.50 67 TYR A O 1
ATOM 560 N N . ALA A 1 68 ? -15.445 -0.310 15.745 1.00 93.88 68 ALA A N 1
ATOM 561 C CA . ALA A 1 68 ? -14.673 -0.809 14.611 1.00 93.88 68 ALA A CA 1
ATOM 562 C C . ALA A 1 68 ? -13.635 0.218 14.129 1.00 93.88 68 ALA A C 1
ATOM 564 O O . ALA A 1 68 ? -12.466 -0.124 13.962 1.00 93.88 68 ALA A O 1
ATOM 565 N N . GLU A 1 69 ? -14.022 1.491 14.002 1.00 91.69 69 GLU A N 1
ATOM 566 C CA . GLU A 1 69 ? -13.123 2.588 13.619 1.00 91.69 69 GLU A CA 1
ATOM 567 C C . GLU A 1 69 ? -11.998 2.788 14.647 1.00 91.69 69 GLU A C 1
ATOM 569 O O . GLU A 1 69 ? -10.834 2.952 14.278 1.00 91.69 69 GLU A O 1
ATOM 574 N N . LYS A 1 70 ? -12.303 2.705 15.950 1.00 94.31 70 LYS A N 1
ATOM 575 C CA . LYS A 1 70 ? -11.291 2.768 17.019 1.00 94.31 70 LYS A CA 1
ATOM 576 C C . LYS A 1 70 ? -10.336 1.580 16.985 1.00 94.31 70 LYS A C 1
ATOM 578 O O . LYS A 1 70 ? -9.132 1.767 17.161 1.00 94.31 70 LYS A O 1
ATOM 583 N N . TRP A 1 71 ? -10.856 0.370 16.779 1.00 94.94 71 TRP A N 1
ATOM 584 C CA . TRP A 1 71 ? -10.038 -0.837 16.666 1.00 94.94 71 TRP A CA 1
ATOM 585 C C . TRP A 1 71 ? -9.088 -0.743 15.470 1.00 94.94 71 TRP A C 1
ATOM 587 O O . TRP A 1 71 ? -7.882 -0.947 15.617 1.00 94.94 71 TRP A O 1
ATOM 597 N N . GLN A 1 72 ? -9.610 -0.331 14.316 1.00 91.75 72 GLN A N 1
ATOM 598 C CA . GLN A 1 72 ? -8.828 -0.131 13.106 1.00 91.75 72 GLN A CA 1
ATOM 599 C C . GLN A 1 72 ? -7.757 0.957 13.295 1.00 91.75 72 GLN A C 1
ATOM 601 O O . GLN A 1 72 ? -6.580 0.720 13.030 1.00 91.75 72 GLN A O 1
ATOM 606 N N . SER A 1 73 ? -8.127 2.124 13.829 1.00 90.75 73 SER A N 1
ATOM 607 C CA . SER A 1 73 ? -7.187 3.221 14.100 1.00 90.75 73 SER A CA 1
ATOM 608 C C . SER A 1 73 ? -6.061 2.796 15.049 1.00 90.75 73 SER A C 1
ATOM 610 O O . SER A 1 73 ? -4.894 3.157 14.860 1.00 90.75 73 SER A O 1
ATOM 612 N N . LYS A 1 74 ? -6.382 1.973 16.057 1.00 93.88 74 LYS A N 1
ATOM 613 C CA . LYS A 1 74 ? -5.380 1.423 16.970 1.00 93.88 74 LYS A CA 1
ATOM 614 C C . LYS A 1 74 ? -4.395 0.515 16.235 1.00 93.88 74 LYS A C 1
ATOM 616 O O . LYS A 1 74 ? -3.193 0.643 16.470 1.00 93.88 74 LYS A O 1
ATOM 621 N N . ASN A 1 75 ? -4.875 -0.349 15.345 1.00 92.19 75 ASN A N 1
ATOM 622 C CA . ASN A 1 75 ? -4.012 -1.204 14.533 1.00 92.19 75 ASN A CA 1
ATOM 623 C C . ASN A 1 75 ? -3.105 -0.387 13.614 1.00 92.19 75 ASN A C 1
ATOM 625 O O . ASN A 1 75 ? -1.897 -0.610 13.634 1.00 92.19 75 ASN A O 1
ATOM 629 N N . ASP A 1 76 ? -3.642 0.607 12.901 1.00 89.62 76 ASP A N 1
ATOM 630 C CA . ASP A 1 76 ? -2.850 1.503 12.049 1.00 89.62 76 ASP A CA 1
ATOM 631 C C . ASP A 1 76 ? -1.702 2.146 12.844 1.00 89.62 76 ASP A C 1
ATOM 633 O O . ASP A 1 76 ? -0.552 2.115 12.410 1.00 89.62 76 ASP A O 1
ATOM 637 N N . SER A 1 77 ? -1.990 2.639 14.057 1.00 91.50 77 SER A N 1
ATOM 638 C CA . SER A 1 77 ? -0.989 3.278 14.927 1.00 91.50 77 SER A CA 1
ATOM 639 C C . SER A 1 77 ? 0.133 2.345 15.408 1.00 91.50 77 SER A C 1
ATOM 641 O O . SER A 1 77 ? 1.209 2.814 15.779 1.00 91.50 77 SER A O 1
ATOM 643 N N . ILE A 1 78 ? -0.118 1.033 15.448 1.00 93.31 78 ILE A N 1
ATOM 644 C CA . ILE A 1 78 ? 0.857 0.016 15.861 1.00 93.31 78 ILE A CA 1
ATOM 645 C C . ILE A 1 78 ? 1.645 -0.478 14.646 1.00 93.31 78 ILE A C 1
ATOM 647 O O . ILE A 1 78 ? 2.867 -0.615 14.715 1.00 93.31 78 ILE A O 1
ATOM 651 N N . MET A 1 79 ? 0.952 -0.764 13.545 1.00 91.06 79 MET A N 1
ATOM 652 C CA . MET A 1 79 ? 1.490 -1.489 12.392 1.00 91.06 79 MET A CA 1
ATOM 653 C C . MET A 1 79 ? 2.252 -0.596 11.412 1.00 91.06 79 MET A C 1
ATOM 655 O O . MET A 1 79 ? 3.151 -1.079 10.722 1.00 91.06 79 MET A O 1
ATOM 659 N N . ALA A 1 80 ? 1.936 0.699 11.368 1.00 90.06 80 ALA A N 1
ATOM 660 C CA . ALA A 1 80 ? 2.527 1.625 10.417 1.00 90.06 80 ALA A CA 1
ATOM 661 C C . ALA A 1 80 ? 2.910 2.967 11.054 1.00 90.06 80 ALA A C 1
ATOM 663 O O . ALA A 1 80 ? 2.198 3.527 11.883 1.00 90.06 80 ALA A O 1
ATOM 664 N N . GLY A 1 81 ? 4.044 3.512 10.616 1.00 88.62 81 GLY A N 1
ATOM 665 C CA . GLY A 1 81 ? 4.514 4.852 10.960 1.00 88.62 81 GLY A CA 1
ATOM 666 C C . GLY A 1 81 ? 5.897 4.869 11.619 1.00 88.62 81 GLY A C 1
ATOM 667 O O . GLY A 1 81 ? 6.446 3.821 11.955 1.00 88.62 81 GLY A O 1
ATOM 668 N N . PRO A 1 82 ? 6.488 6.058 11.838 1.00 90.25 82 PRO A N 1
ATOM 669 C CA . PRO A 1 82 ? 7.886 6.186 12.269 1.00 90.25 82 PRO A CA 1
ATOM 670 C C . PRO A 1 82 ? 8.222 5.439 13.573 1.00 90.25 82 PRO A C 1
ATOM 672 O O . PRO A 1 82 ? 9.318 4.896 13.734 1.00 90.25 82 PRO A O 1
ATOM 675 N N . SER A 1 83 ? 7.264 5.373 14.498 1.00 92.31 83 SER A N 1
ATOM 676 C CA . SER A 1 83 ? 7.388 4.670 15.778 1.00 92.31 83 SER A CA 1
ATOM 677 C C . SER A 1 83 ? 7.046 3.179 15.708 1.00 92.31 83 SER A C 1
ATOM 679 O O . SER A 1 83 ? 7.347 2.459 16.657 1.00 92.31 83 SER A O 1
ATOM 681 N N . SER A 1 84 ? 6.453 2.692 14.613 1.00 93.56 84 SER A N 1
ATOM 682 C CA . SER A 1 84 ? 6.032 1.295 14.490 1.00 93.56 84 SER A CA 1
ATOM 683 C C . SER A 1 84 ? 7.238 0.348 14.509 1.00 93.56 84 SER A C 1
ATOM 685 O O . SER A 1 84 ? 8.252 0.639 13.863 1.00 93.56 84 SER A O 1
ATOM 687 N N . PRO A 1 85 ? 7.163 -0.800 15.202 1.00 91.75 85 PRO A N 1
ATOM 688 C CA . PRO A 1 85 ? 8.184 -1.837 15.103 1.00 91.75 85 PRO A CA 1
ATOM 689 C C . PRO A 1 85 ? 8.106 -2.631 13.787 1.00 91.75 85 PRO A C 1
ATOM 691 O O . PRO A 1 85 ? 9.052 -3.347 13.478 1.00 91.75 85 PRO A O 1
ATOM 694 N N . PHE A 1 86 ? 7.017 -2.506 13.017 1.00 91.12 86 PHE A N 1
ATOM 695 C CA . PHE A 1 86 ? 6.763 -3.305 11.815 1.00 91.12 86 PHE A CA 1
ATOM 696 C C . PHE A 1 86 ? 7.104 -2.544 10.532 1.00 91.12 86 PHE A C 1
ATOM 698 O O . PHE A 1 86 ? 7.988 -2.964 9.790 1.00 91.12 86 PHE A O 1
ATOM 705 N N . SER A 1 87 ? 6.455 -1.402 10.279 1.00 89.75 87 SER A N 1
ATOM 706 C CA . SER A 1 87 ? 6.738 -0.579 9.099 1.00 89.75 87 SER A CA 1
ATOM 707 C C . SER A 1 87 ? 6.912 0.889 9.458 1.00 89.75 87 SER A C 1
ATOM 709 O O . SER A 1 87 ? 5.988 1.545 9.929 1.00 89.75 87 SER A O 1
ATOM 711 N N . LYS A 1 88 ? 8.089 1.445 9.150 1.00 90.81 88 LYS A N 1
ATOM 712 C CA . LYS A 1 88 ? 8.407 2.867 9.385 1.00 90.81 88 LYS A CA 1
ATOM 713 C C . LYS A 1 88 ? 7.631 3.829 8.489 1.00 90.81 88 LYS A C 1
ATOM 715 O O . LYS A 1 88 ? 7.579 5.026 8.762 1.00 90.81 88 LYS A O 1
ATOM 720 N N . GLN A 1 89 ? 7.040 3.304 7.424 1.00 88.31 89 GLN A N 1
ATOM 721 C CA . GLN A 1 89 ? 6.244 4.039 6.454 1.00 88.31 89 GLN A CA 1
ATOM 722 C C . GLN A 1 89 ? 4.870 3.384 6.348 1.00 88.31 89 GLN A C 1
ATOM 724 O O . GLN A 1 89 ? 4.754 2.160 6.379 1.00 88.31 89 GLN A O 1
ATOM 729 N N . ASP A 1 90 ? 3.830 4.190 6.202 1.00 88.38 90 ASP A N 1
ATOM 730 C CA . ASP A 1 90 ? 2.493 3.680 5.921 1.00 88.38 90 ASP A CA 1
ATOM 731 C C . ASP A 1 90 ? 2.410 3.276 4.444 1.00 88.38 90 ASP A C 1
ATOM 733 O O . ASP A 1 90 ? 2.436 4.140 3.570 1.00 88.38 90 ASP A O 1
ATOM 737 N N . LYS A 1 91 ? 2.380 1.965 4.172 1.00 87.44 91 LYS A N 1
ATOM 738 C CA . LYS A 1 91 ? 2.269 1.380 2.828 1.00 87.44 91 LYS A CA 1
ATOM 739 C C . LYS A 1 91 ? 0.994 0.549 2.750 1.00 87.44 91 LYS A C 1
ATOM 741 O O . LYS A 1 91 ? 0.798 -0.343 3.571 1.00 87.44 91 LYS A O 1
ATOM 746 N N . ARG A 1 92 ? 0.134 0.820 1.765 1.00 86.31 92 ARG A N 1
ATOM 747 C CA . ARG A 1 92 ? -1.215 0.232 1.674 1.00 86.31 92 ARG A CA 1
ATOM 748 C C . ARG A 1 92 ? -1.484 -0.410 0.328 1.00 86.31 92 ARG A C 1
ATOM 750 O O . ARG A 1 92 ? -1.106 0.122 -0.716 1.00 86.31 92 ARG A O 1
ATOM 757 N N . LEU A 1 93 ? -2.110 -1.585 0.348 1.00 80.00 93 LEU A N 1
ATOM 758 C CA . LEU A 1 93 ? -2.490 -2.291 -0.872 1.00 80.00 93 LEU A CA 1
ATOM 759 C C . LEU A 1 93 ? -3.594 -1.520 -1.595 1.00 80.00 93 LEU A C 1
ATOM 761 O O . LEU A 1 93 ? -4.550 -1.065 -0.979 1.00 80.00 93 LEU A O 1
ATOM 765 N N . LEU A 1 94 ? -3.494 -1.441 -2.922 1.00 70.25 94 LEU A N 1
ATOM 766 C CA . LEU A 1 94 ? -4.473 -0.747 -3.769 1.00 70.25 94 LEU A CA 1
ATOM 767 C C . LEU A 1 94 ? -5.887 -1.365 -3.694 1.00 70.25 94 LEU A C 1
ATOM 769 O O . LEU A 1 94 ? -6.846 -0.732 -4.116 1.00 70.25 94 LEU A O 1
ATOM 773 N N . TRP A 1 95 ? -6.014 -2.600 -3.192 1.00 64.56 95 TRP A N 1
ATOM 774 C CA . TRP A 1 95 ? -7.266 -3.365 -3.166 1.00 64.56 95 TRP A CA 1
ATOM 775 C C . TRP A 1 95 ? -8.367 -2.728 -2.293 1.00 64.56 95 TRP A C 1
ATOM 777 O O . TRP A 1 95 ? -9.544 -2.989 -2.523 1.00 64.56 95 TRP A O 1
ATOM 787 N N . GLY A 1 96 ? -8.020 -1.816 -1.381 1.00 59.06 96 GLY A N 1
ATOM 788 C CA . GLY A 1 96 ? -8.988 -0.971 -0.685 1.00 59.06 96 GLY A CA 1
ATOM 789 C C . GLY A 1 96 ? -8.460 0.451 -0.581 1.00 59.06 96 GLY A C 1
ATOM 790 O O . GLY A 1 96 ? -7.506 0.702 0.151 1.00 59.06 96 GLY A O 1
ATOM 791 N N . SER A 1 97 ? -9.062 1.391 -1.314 1.00 62.53 97 SER A N 1
ATOM 792 C CA . SER A 1 97 ? -8.846 2.821 -1.083 1.00 62.53 97 SER A CA 1
ATOM 793 C C . SER A 1 97 ? -9.297 3.146 0.336 1.00 62.53 97 SER A C 1
ATOM 795 O O . SER A 1 97 ? -10.490 3.149 0.640 1.00 62.53 97 SER A O 1
ATOM 797 N N . TYR A 1 98 ? -8.324 3.331 1.217 1.00 68.88 98 TYR A N 1
ATOM 798 C CA . TYR A 1 98 ? -8.578 3.518 2.635 1.00 68.88 98 TYR A CA 1
ATOM 799 C C . TYR A 1 98 ? -8.795 4.998 2.966 1.00 68.88 98 TYR A C 1
ATOM 801 O O . TYR A 1 98 ? -7.970 5.830 2.583 1.00 68.88 98 TYR A O 1
ATOM 809 N N . ASP A 1 99 ? -9.853 5.289 3.731 1.00 75.06 99 ASP A N 1
ATOM 810 C CA . ASP A 1 99 ? -10.355 6.614 4.141 1.00 75.06 99 ASP A CA 1
ATOM 811 C C . ASP A 1 99 ? -10.689 7.559 2.981 1.00 75.06 99 ASP A C 1
ATOM 813 O O . ASP A 1 99 ? -11.855 7.860 2.727 1.00 75.06 99 ASP A O 1
ATOM 817 N N . ASP A 1 100 ? -9.660 8.036 2.283 1.00 85.50 100 ASP A N 1
ATOM 818 C CA . ASP A 1 100 ? -9.762 9.043 1.238 1.00 85.50 100 ASP A CA 1
ATOM 819 C C . ASP A 1 100 ? -9.564 8.406 -0.138 1.00 85.50 100 ASP A C 1
ATOM 821 O O . ASP A 1 100 ? -8.549 7.772 -0.445 1.00 85.50 100 ASP A O 1
ATOM 825 N N . TRP A 1 101 ? -10.576 8.590 -0.976 1.00 87.12 101 TRP A N 1
ATOM 826 C CA . TRP A 1 101 ? -10.643 8.034 -2.316 1.00 87.12 101 TRP A CA 1
ATOM 827 C C . TRP A 1 101 ? -9.975 8.933 -3.354 1.00 87.12 101 TRP A C 1
ATOM 829 O O . TRP A 1 101 ? -9.922 8.568 -4.521 1.00 87.12 101 TRP A O 1
ATOM 839 N N . GLU A 1 102 ? -9.445 10.090 -2.972 1.00 90.38 102 GLU A N 1
ATOM 840 C CA . GLU A 1 102 ? -8.768 11.003 -3.881 1.00 90.38 102 GLU A CA 1
ATOM 841 C C . GLU A 1 102 ? -7.264 10.707 -3.936 1.00 90.38 102 GLU A C 1
ATOM 843 O O . GLU A 1 102 ? -6.450 11.280 -3.211 1.00 90.38 102 GLU A O 1
ATOM 848 N N . LEU A 1 103 ? -6.864 9.826 -4.861 1.00 90.31 103 LEU A N 1
ATOM 849 C CA . LEU A 1 103 ? -5.459 9.423 -5.022 1.00 90.31 103 LEU A CA 1
ATOM 850 C C . LEU A 1 103 ? -4.543 10.592 -5.440 1.00 90.31 103 LEU A C 1
ATOM 852 O O . LEU A 1 103 ? -3.323 10.476 -5.362 1.00 90.31 103 LEU A O 1
ATOM 856 N N . GLY A 1 104 ? -5.098 11.716 -5.896 1.00 90.50 104 GLY A N 1
ATOM 857 C CA . GLY A 1 104 ? -4.358 12.941 -6.220 1.00 90.50 104 GLY A CA 1
ATOM 858 C C . GLY A 1 104 ? -3.641 13.580 -5.030 1.00 90.50 104 GLY A C 1
ATOM 859 O O . GLY A 1 104 ? -2.593 14.206 -5.200 1.00 90.50 104 GLY A O 1
ATOM 860 N N . LYS A 1 105 ? -4.182 13.399 -3.825 1.00 92.75 105 LYS A N 1
ATOM 861 C CA . LYS A 1 105 ? -3.675 13.999 -2.593 1.00 92.75 105 LYS A CA 1
ATOM 862 C C . LYS A 1 105 ? -2.363 13.370 -2.144 1.00 92.75 105 LYS A C 1
ATOM 864 O O . LYS A 1 105 ? -2.185 12.151 -2.197 1.00 92.75 105 LYS A O 1
ATOM 869 N N . GLN A 1 106 ? -1.446 14.203 -1.656 1.00 92.44 106 GLN A N 1
ATOM 870 C CA . GLN A 1 106 ? -0.097 13.774 -1.282 1.00 92.44 106 GLN A CA 1
ATOM 871 C C . GLN A 1 106 ? -0.087 12.734 -0.163 1.00 92.44 106 GLN A C 1
ATOM 873 O O . GLN A 1 106 ? 0.632 11.740 -0.228 1.00 92.44 106 GLN A O 1
ATOM 878 N N . GLU A 1 107 ? -0.893 12.965 0.856 1.00 90.50 107 GLU A N 1
ATOM 879 C CA . GLU A 1 107 ? -1.123 12.090 1.995 1.00 90.50 107 GLU A CA 1
ATOM 880 C C . GLU A 1 107 ? -1.736 10.740 1.600 1.00 90.50 107 GLU A C 1
ATOM 882 O O . GLU A 1 107 ? -1.547 9.753 2.309 1.00 90.50 107 GLU A O 1
ATOM 887 N N . VAL A 1 108 ? -2.416 10.668 0.450 1.00 91.31 108 VAL A N 1
ATOM 888 C CA . VAL A 1 108 ? -2.989 9.429 -0.077 1.00 91.31 108 VAL A CA 1
ATOM 889 C C . VAL A 1 108 ? -1.957 8.696 -0.921 1.00 91.31 108 VAL A C 1
ATOM 891 O O . VAL A 1 108 ? -1.591 7.571 -0.581 1.00 91.31 108 VAL A O 1
ATOM 894 N N . TRP A 1 109 ? -1.427 9.308 -1.988 1.00 91.06 109 TRP A N 1
ATOM 895 C CA . TRP A 1 109 ? -0.559 8.578 -2.918 1.00 91.06 109 TRP A CA 1
ATOM 896 C C . TRP A 1 109 ? 0.754 8.108 -2.305 1.00 91.06 109 TRP A C 1
ATOM 898 O O . TRP A 1 109 ? 1.275 7.082 -2.746 1.00 91.06 109 TRP A O 1
ATOM 908 N N . LYS A 1 110 ? 1.279 8.792 -1.278 1.00 91.12 110 LYS A N 1
ATOM 909 C CA . LYS A 1 110 ? 2.505 8.370 -0.577 1.00 91.12 110 LYS A CA 1
ATOM 910 C C . LYS A 1 110 ? 2.387 6.992 0.069 1.00 91.12 110 LYS A C 1
ATOM 912 O O . LYS A 1 110 ? 3.403 6.358 0.320 1.00 91.12 110 LYS A O 1
ATOM 917 N N . ARG A 1 111 ? 1.162 6.508 0.293 1.00 89.81 111 ARG A N 1
ATOM 918 C CA . ARG A 1 111 ? 0.911 5.156 0.801 1.00 89.81 111 ARG A CA 1
ATOM 919 C C . ARG A 1 111 ? 0.995 4.073 -0.278 1.00 89.81 111 ARG A C 1
ATOM 921 O O . ARG A 1 111 ? 1.130 2.897 0.046 1.00 89.81 111 ARG A O 1
ATOM 928 N N . TYR A 1 112 ? 0.918 4.452 -1.554 1.00 88.56 112 TYR A N 1
ATOM 929 C CA . TYR A 1 112 ? 0.832 3.531 -2.698 1.00 88.56 112 TYR A CA 1
ATOM 930 C C . TYR A 1 112 ? 2.010 3.655 -3.675 1.00 88.56 112 TYR A C 1
ATOM 932 O O . TYR A 1 112 ? 2.247 2.739 -4.465 1.00 88.56 112 TYR A O 1
ATOM 940 N N . SER A 1 113 ? 2.741 4.768 -3.628 1.00 88.62 113 SER A N 1
ATOM 941 C CA . SER A 1 113 ? 3.931 5.045 -4.436 1.00 88.62 113 SER A CA 1
ATOM 942 C C . SER A 1 113 ? 5.152 5.222 -3.540 1.00 88.62 113 SER A C 1
ATOM 944 O O . SER A 1 113 ? 5.034 5.559 -2.372 1.00 88.62 113 SER A O 1
ATOM 946 N N . GLU A 1 114 ? 6.336 4.975 -4.099 1.00 85.19 114 GLU A N 1
ATOM 947 C CA . GLU A 1 114 ? 7.597 5.014 -3.342 1.00 85.19 114 GLU A CA 1
ATOM 948 C C . GLU A 1 114 ? 8.018 6.451 -3.033 1.00 85.19 114 GLU A C 1
ATOM 950 O O . GLU A 1 114 ? 8.401 6.773 -1.912 1.00 85.19 114 GLU A O 1
ATOM 955 N N . ASP A 1 115 ? 7.875 7.320 -4.028 1.00 88.38 115 ASP A N 1
ATOM 956 C CA . ASP A 1 115 ? 8.297 8.708 -3.981 1.00 88.38 115 ASP A CA 1
ATOM 957 C C . ASP A 1 115 ? 7.456 9.567 -4.945 1.00 88.38 115 ASP A C 1
ATOM 959 O O . ASP A 1 115 ? 6.574 9.082 -5.673 1.00 88.38 115 ASP A O 1
ATOM 963 N N . ALA A 1 116 ? 7.720 10.875 -4.911 1.00 92.12 116 ALA A N 1
ATOM 964 C CA . ALA A 1 116 ? 7.056 11.849 -5.766 1.00 92.12 116 ALA A CA 1
ATOM 965 C C . ALA A 1 116 ? 7.394 11.647 -7.248 1.00 92.12 116 ALA A C 1
ATOM 967 O O . ALA A 1 116 ? 6.508 11.783 -8.091 1.00 92.12 116 ALA A O 1
ATOM 968 N N . ASP A 1 117 ? 8.635 11.288 -7.573 1.00 91.44 117 ASP A N 1
ATOM 969 C CA . ASP A 1 117 ? 9.101 11.159 -8.954 1.00 91.44 117 ASP A CA 1
ATOM 970 C C . ASP A 1 117 ? 8.373 10.027 -9.679 1.00 91.44 117 ASP A C 1
ATOM 972 O O . ASP A 1 117 ? 7.886 10.206 -10.802 1.00 91.44 117 ASP A O 1
ATOM 976 N N . LYS A 1 118 ? 8.204 8.883 -9.011 1.00 88.38 118 LYS A N 1
ATOM 977 C CA . LYS A 1 118 ? 7.419 7.747 -9.487 1.00 88.38 118 LYS A CA 1
ATOM 978 C C . LYS A 1 118 ? 5.957 8.137 -9.668 1.00 88.38 118 LYS A C 1
ATOM 980 O O . LYS A 1 118 ? 5.397 7.870 -10.733 1.00 88.38 118 LYS A O 1
ATOM 985 N N . TYR A 1 119 ? 5.337 8.795 -8.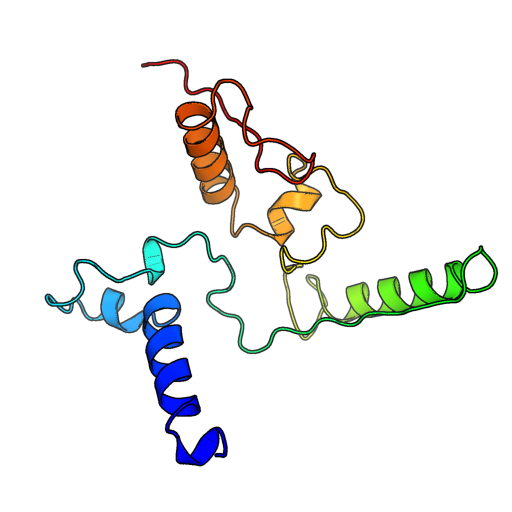684 1.00 92.38 119 TYR A N 1
ATOM 986 C CA . TYR A 1 119 ? 3.939 9.223 -8.804 1.00 92.38 119 TYR A CA 1
ATOM 987 C C . TYR A 1 119 ? 3.736 10.197 -9.975 1.00 92.38 119 TYR A C 1
ATOM 989 O O . TYR A 1 119 ? 2.844 10.006 -10.803 1.00 92.38 119 TYR A O 1
ATOM 997 N N . GLN A 1 120 ? 4.611 11.193 -10.118 1.00 93.19 120 GLN A N 1
ATOM 998 C CA . GLN A 1 120 ? 4.544 12.158 -11.211 1.00 93.19 120 GLN A CA 1
ATOM 999 C C . GLN A 1 120 ? 4.828 11.523 -12.578 1.00 93.19 120 GLN A C 1
ATOM 1001 O O . GLN A 1 120 ? 4.183 11.875 -13.566 1.00 93.19 120 GLN A O 1
ATOM 1006 N N . LYS A 1 121 ? 5.763 10.567 -12.668 1.00 91.69 121 LYS A N 1
ATOM 1007 C CA . LYS A 1 121 ? 6.018 9.805 -13.901 1.00 91.69 121 LYS A CA 1
ATOM 1008 C C . LYS A 1 121 ? 4.760 9.068 -14.356 1.00 91.69 121 LYS A C 1
ATOM 1010 O O . LYS A 1 121 ? 4.431 9.107 -15.544 1.00 91.69 121 LYS A O 1
ATOM 1015 N N . LEU A 1 122 ? 4.032 8.450 -13.426 1.00 90.81 122 LEU A N 1
ATOM 1016 C CA . LEU A 1 122 ? 2.745 7.815 -13.716 1.00 90.81 122 LEU A CA 1
ATOM 1017 C C . LEU A 1 122 ? 1.701 8.845 -14.162 1.00 90.81 122 LEU A C 1
ATOM 1019 O O . LEU A 1 122 ? 1.022 8.613 -15.159 1.00 90.81 122 LEU A O 1
ATOM 1023 N N . GLY A 1 123 ? 1.623 10.000 -13.497 1.00 92.44 123 GLY A N 1
ATOM 1024 C CA . GLY A 1 123 ? 0.699 11.071 -13.874 1.00 92.44 123 GLY A CA 1
ATOM 1025 C C . GLY A 1 123 ? 0.942 11.616 -15.284 1.00 92.44 123 GLY A C 1
ATOM 1026 O O . GLY A 1 123 ? -0.002 11.758 -16.062 1.00 92.44 123 GLY A O 1
ATOM 1027 N N . ARG A 1 124 ? 2.209 11.827 -15.665 1.00 93.69 124 ARG A N 1
ATOM 1028 C CA . ARG A 1 124 ? 2.602 12.205 -17.037 1.00 93.69 124 ARG A CA 1
ATOM 1029 C C . ARG A 1 124 ? 2.257 11.114 -18.051 1.00 93.69 124 ARG A C 1
ATOM 1031 O O . ARG A 1 124 ? 1.775 11.405 -19.141 1.00 93.69 124 ARG A O 1
ATOM 1038 N N . THR A 1 125 ? 2.474 9.851 -17.688 1.00 91.50 125 THR A N 1
ATOM 1039 C CA . THR A 1 125 ? 2.139 8.702 -18.547 1.00 91.50 125 THR A CA 1
ATOM 1040 C C . THR A 1 125 ? 0.630 8.625 -18.785 1.00 91.50 125 THR A C 1
ATOM 1042 O O . THR A 1 125 ? 0.198 8.469 -19.925 1.00 91.50 125 THR A O 1
ATOM 1045 N N . ARG A 1 126 ? -0.181 8.825 -17.737 1.00 90.69 126 ARG A N 1
ATOM 1046 C CA . ARG A 1 126 ? -1.642 8.913 -17.851 1.00 90.69 126 ARG A CA 1
ATOM 1047 C C . ARG A 1 126 ? -2.072 10.094 -18.717 1.00 90.69 126 ARG A C 1
ATOM 1049 O O . ARG A 1 126 ? -2.937 9.904 -19.560 1.00 90.69 126 ARG A O 1
ATOM 1056 N N . GLY A 1 127 ? -1.487 11.279 -18.530 1.00 91.06 127 GLY A N 1
ATOM 1057 C CA . GLY A 1 127 ? -1.818 12.464 -19.330 1.00 91.06 127 GLY A CA 1
ATOM 1058 C C . GLY A 1 127 ? -1.645 12.224 -20.832 1.00 91.06 127 GLY A C 1
ATOM 1059 O O . GLY A 1 127 ? -2.502 12.612 -21.617 1.00 91.06 127 GLY A O 1
ATOM 1060 N N . LYS A 1 128 ? -0.593 11.493 -21.223 1.00 91.00 128 LYS A N 1
ATOM 1061 C CA . LYS A 1 128 ? -0.351 11.099 -22.620 1.00 91.00 128 LYS A CA 1
ATOM 1062 C C . LYS A 1 128 ? -1.311 10.017 -23.117 1.00 91.00 128 LYS A C 1
ATOM 1064 O O . LYS A 1 128 ? -1.834 10.122 -24.219 1.00 91.00 128 LYS A O 1
ATOM 1069 N N . ALA A 1 129 ? -1.527 8.970 -22.322 1.00 89.62 129 ALA A N 1
ATOM 1070 C CA . ALA A 1 129 ? -2.294 7.794 -22.742 1.00 89.62 129 ALA A CA 1
ATOM 1071 C C . ALA A 1 129 ? -3.821 7.964 -22.625 1.00 89.62 129 ALA A C 1
ATOM 1073 O O . ALA A 1 129 ? -4.576 7.226 -23.250 1.00 89.62 129 ALA A O 1
ATOM 1074 N N . ASN A 1 130 ? -4.282 8.899 -21.796 1.00 87.81 130 ASN A N 1
ATOM 1075 C CA . ASN A 1 130 ? -5.686 9.102 -21.450 1.00 87.81 130 ASN A CA 1
ATOM 1076 C C . ASN A 1 130 ? -5.983 10.601 -21.275 1.00 87.81 130 ASN A C 1
ATOM 1078 O O . ASN A 1 130 ? -6.529 11.025 -20.253 1.00 87.81 130 ASN A O 1
ATOM 1082 N N . SER A 1 131 ? -5.587 11.407 -22.262 1.00 84.25 131 SER A N 1
ATOM 1083 C CA . SER A 1 131 ? -5.719 12.873 -22.246 1.00 84.25 131 SER A CA 1
ATOM 1084 C C . SER A 1 131 ? -7.167 13.352 -22.105 1.00 84.25 131 SER A C 1
ATOM 1086 O O . SER A 1 131 ? -7.426 14.369 -21.474 1.00 84.25 131 SER A O 1
ATOM 1088 N N . ASN A 1 132 ? -8.127 12.591 -22.633 1.00 84.69 132 ASN A N 1
ATOM 1089 C CA . ASN A 1 132 ? -9.559 12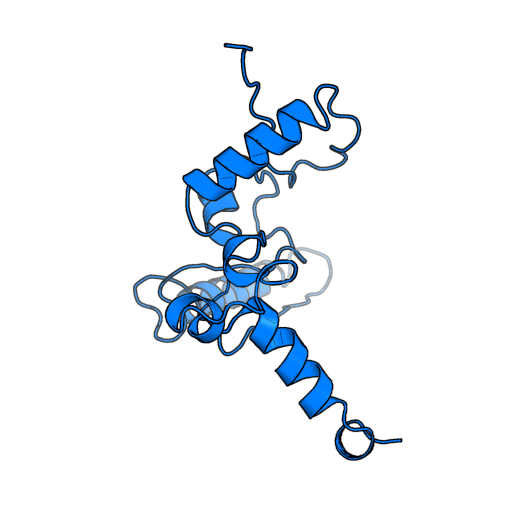.885 -22.535 1.00 84.69 132 ASN A CA 1
ATOM 1090 C C . ASN A 1 132 ? -10.232 12.300 -21.277 1.00 84.69 132 ASN A C 1
ATOM 1092 O O . ASN A 1 132 ? -11.439 12.443 -21.103 1.00 84.69 132 ASN A O 1
ATOM 1096 N N . GLY A 1 133 ? -9.480 11.604 -20.418 1.00 82.19 133 GLY A N 1
ATOM 1097 C CA . GLY A 1 133 ? -9.983 11.062 -19.161 1.00 82.19 133 GLY A CA 1
ATOM 1098 C C . GLY A 1 133 ? -10.894 9.834 -19.270 1.00 82.19 133 GLY A C 1
ATOM 1099 O O . GLY A 1 133 ? -11.379 9.398 -18.226 1.00 82.19 133 GLY A O 1
ATOM 1100 N N . SER A 1 134 ? -11.069 9.224 -20.449 1.00 84.94 134 SER A N 1
ATOM 1101 C CA . SER A 1 134 ? -11.954 8.062 -20.687 1.00 84.94 134 SER A CA 1
ATOM 1102 C C . SER A 1 134 ? -11.758 6.906 -19.696 1.00 84.94 134 SER A C 1
ATOM 1104 O O . SER A 1 134 ? -12.721 6.262 -19.292 1.00 84.94 134 SER A O 1
ATOM 1106 N N . PHE A 1 135 ? -10.522 6.665 -19.249 1.00 80.50 135 PHE A N 1
ATOM 1107 C CA . PHE A 1 135 ? -10.186 5.629 -18.260 1.00 80.50 135 PHE A CA 1
ATOM 1108 C C . PHE A 1 135 ? -10.080 6.167 -16.818 1.00 80.5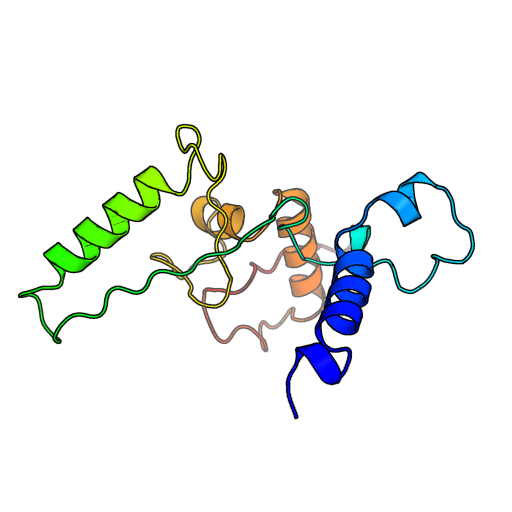0 135 PHE A C 1
ATOM 1110 O O . PHE A 1 135 ? -9.143 5.838 -16.092 1.00 80.50 135 PHE A O 1
ATOM 1117 N N . THR A 1 136 ? -11.017 7.027 -16.402 1.00 75.69 136 THR A N 1
ATOM 1118 C CA . THR A 1 136 ? -11.056 7.638 -15.055 1.00 75.69 136 THR A CA 1
ATOM 1119 C C . THR A 1 136 ? -12.418 7.454 -14.388 1.00 75.69 136 THR A C 1
ATOM 1121 O O . THR A 1 136 ? -13.110 8.412 -14.060 1.00 75.69 136 THR A O 1
ATOM 1124 N N . ALA A 1 137 ? -12.832 6.206 -14.192 1.00 72.38 137 ALA A N 1
ATOM 1125 C CA . ALA A 1 137 ? -14.147 5.916 -13.622 1.00 72.38 137 ALA A CA 1
ATOM 1126 C C . ALA A 1 137 ? -14.264 6.222 -12.113 1.00 72.38 137 ALA A C 1
ATOM 1128 O O . ALA A 1 137 ? -15.373 6.221 -11.585 1.00 72.38 137 ALA A O 1
ATOM 1129 N N . ASN A 1 138 ? -13.151 6.455 -11.401 1.00 82.62 138 ASN A N 1
ATOM 1130 C CA . ASN A 1 138 ? -13.156 6.717 -9.961 1.00 82.62 138 ASN A CA 1
ATOM 1131 C C . ASN A 1 138 ? -12.098 7.777 -9.558 1.00 82.62 138 ASN A C 1
ATOM 1133 O O . ASN A 1 138 ? -11.117 7.970 -10.286 1.00 82.62 138 ASN A O 1
ATOM 1137 N N . PRO A 1 139 ? -12.278 8.462 -8.408 1.00 85.12 139 PRO A N 1
ATOM 1138 C CA . PRO A 1 139 ? -11.325 9.456 -7.892 1.00 85.12 139 PRO A CA 1
ATOM 1139 C C . PRO A 1 139 ? -9.995 8.847 -7.414 1.00 85.12 139 PRO A C 1
ATOM 1141 O O . PRO A 1 139 ? -8.992 9.550 -7.277 1.00 85.12 139 PRO A O 1
ATOM 1144 N N . PHE A 1 140 ? -9.949 7.529 -7.228 1.00 88.94 140 PHE A N 1
ATOM 1145 C CA . PHE A 1 140 ? -8.774 6.766 -6.825 1.00 88.94 140 PHE A CA 1
ATOM 1146 C C . PHE A 1 140 ? -7.910 6.364 -8.035 1.00 88.94 140 PHE A C 1
ATOM 1148 O O . PHE A 1 140 ? -7.420 5.241 -8.169 1.00 88.94 140 PHE A O 1
ATOM 1155 N N . ALA A 1 141 ? -7.722 7.318 -8.945 1.00 89.19 141 ALA A N 1
ATOM 1156 C CA . ALA A 1 141 ? -6.906 7.196 -10.141 1.00 89.19 141 ALA A CA 1
ATOM 1157 C C . ALA A 1 141 ? -5.753 8.207 -10.082 1.00 89.19 141 ALA A C 1
ATOM 1159 O O . ALA A 1 141 ? -5.947 9.357 -9.701 1.00 89.19 141 ALA A O 1
ATOM 1160 N N . VAL A 1 142 ? -4.546 7.796 -10.489 1.00 89.81 142 VAL A N 1
ATOM 1161 C CA . VAL A 1 142 ? -3.334 8.646 -10.458 1.00 89.81 142 VAL A CA 1
ATOM 1162 C C . VAL A 1 142 ? -3.580 9.927 -11.236 1.00 89.81 142 VAL A C 1
ATOM 1164 O O . VAL A 1 142 ? -3.841 9.804 -12.423 1.00 89.81 142 VAL A O 1
ATOM 1167 N N . SER A 1 143 ? -3.479 11.119 -10.652 1.00 90.56 143 SER A N 1
ATOM 1168 C CA . SER A 1 143 ? -3.800 12.373 -11.354 1.00 90.56 143 SER A CA 1
ATOM 1169 C C . SER A 1 143 ? -3.075 12.511 -12.696 1.00 90.56 143 SER A C 1
ATOM 1171 O O . SER A 1 143 ? -1.870 12.276 -12.786 1.00 90.56 143 SER A O 1
ATOM 1173 N N . ALA A 1 144 ? -3.809 12.891 -13.748 1.00 91.12 144 ALA A N 1
ATOM 1174 C CA . ALA A 1 144 ? -3.205 13.188 -15.042 1.00 91.12 144 ALA A CA 1
ATOM 1175 C C . ALA A 1 144 ? -2.371 14.472 -14.936 1.00 91.12 144 ALA A C 1
ATOM 1177 O O . ALA A 1 144 ? -2.836 15.475 -14.398 1.00 91.12 144 ALA A O 1
ATOM 1178 N N . ILE A 1 145 ? -1.142 14.431 -15.445 1.00 91.44 145 ILE A N 1
ATOM 1179 C CA . ILE A 1 145 ? -0.262 15.597 -15.541 1.00 91.44 145 ILE A CA 1
ATOM 1180 C C . ILE A 1 145 ? -0.070 15.875 -17.024 1.00 91.44 145 ILE A C 1
ATOM 1182 O O . ILE A 1 145 ? 0.518 15.056 -17.733 1.00 91.44 145 ILE A O 1
ATOM 1186 N N . GLU A 1 146 ? -0.569 17.017 -17.487 1.00 84.75 146 GLU A N 1
ATOM 1187 C CA . GL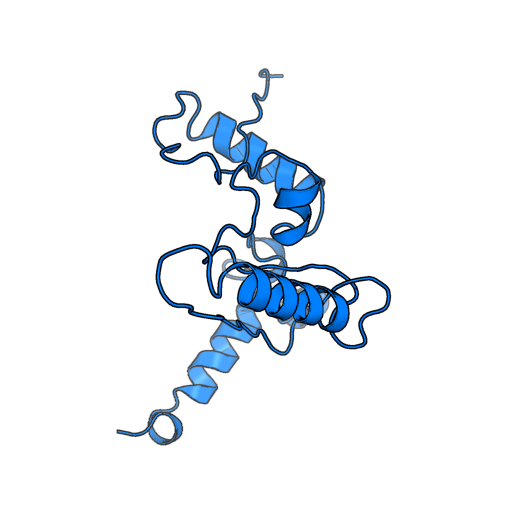U A 1 146 ? -0.325 17.472 -18.850 1.00 84.75 146 GLU A CA 1
ATOM 1188 C C . GLU A 1 146 ? 1.165 17.761 -19.026 1.00 84.75 146 GLU A C 1
ATOM 1190 O O . GLU A 1 146 ? 1.750 18.605 -18.343 1.00 84.75 146 GLU A O 1
ATOM 1195 N N . THR A 1 147 ? 1.798 17.057 -19.956 1.00 69.44 147 THR A N 1
ATOM 1196 C CA . THR A 1 147 ? 3.066 17.513 -20.506 1.00 69.44 147 THR A CA 1
ATOM 1197 C C . THR A 1 147 ? 2.719 18.508 -21.597 1.00 69.44 147 THR A C 1
ATOM 1199 O O . THR A 1 147 ? 2.268 18.090 -22.658 1.00 69.44 147 THR A O 1
ATOM 1202 N N . LYS A 1 148 ? 2.882 19.811 -21.337 1.00 60.41 148 LYS A N 1
ATOM 1203 C CA . LYS A 1 148 ? 2.962 20.780 -22.435 1.00 60.41 148 LYS A CA 1
ATOM 1204 C C . LYS A 1 148 ? 4.122 20.325 -23.314 1.00 60.41 148 LYS A C 1
ATOM 1206 O O . LYS A 1 148 ? 5.219 20.139 -22.786 1.00 60.41 148 LYS A O 1
ATOM 1211 N N . ASP A 1 149 ? 3.847 20.047 -24.581 1.00 55.44 149 ASP A N 1
ATOM 1212 C CA . ASP A 1 149 ? 4.877 19.627 -25.525 1.00 55.44 149 ASP A CA 1
ATOM 1213 C C . ASP A 1 149 ? 6.024 20.652 -25.509 1.00 55.44 149 ASP A C 1
ATOM 1215 O O . ASP A 1 149 ? 5.780 21.863 -25.496 1.00 55.44 149 ASP A O 1
ATOM 1219 N N . ALA A 1 150 ? 7.251 20.141 -25.386 1.00 41.84 150 ALA A N 1
ATOM 1220 C CA . ALA A 1 150 ? 8.489 20.914 -25.432 1.00 41.84 150 ALA A CA 1
ATOM 1221 C C . ALA A 1 150 ? 8.917 21.149 -26.882 1.00 41.84 150 ALA A C 1
ATOM 1223 O O . ALA A 1 150 ? 8.724 20.215 -27.695 1.00 41.84 150 ALA A O 1
#

Radius of gyration: 19.53 Å; Cα contacts (8 Å, |Δi|>4): 125; chains: 1; bounding box: 52×53×44 Å

Organism: NCBI:txid1079267